Protein AF-A0A2V2DI19-F1 (afdb_monomer)

Solvent-accessible surface area (backbone atoms only — not comparabl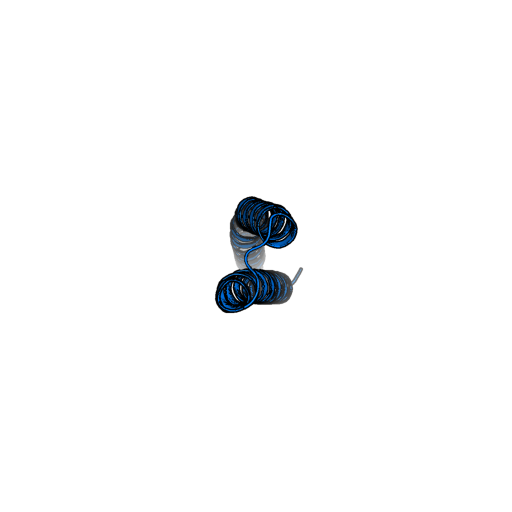e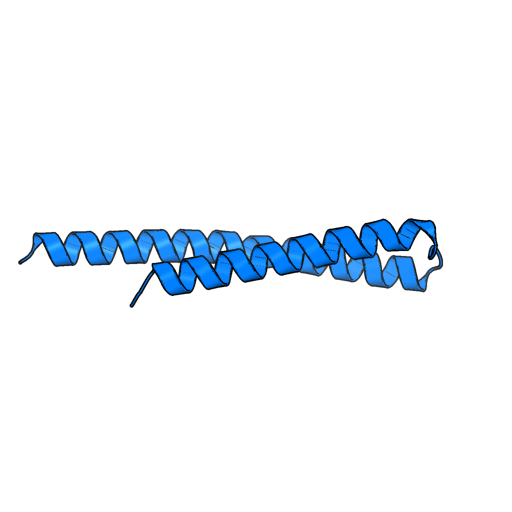 to full-atom values): 4181 Å² total; per-residue (Å²): 130,67,41,66,57,58,50,48,53,46,52,52,50,51,50,51,49,53,47,53,57,50,54,56,59,58,42,52,80,83,43,79,52,73,66,45,52,55,49,51,53,52,50,51,50,50,51,58,57,47,49,55,54,45,55,50,48,54,51,48,33,53,51,48,53,51,51,53,50,56,57,62,74,76,111

Secondary structure (DSSP, 8-state):
--HHHHHHHHHHHHHHHHHHHHHHHHHTTT--SHHHHHHHHHHHHHHHHHHHHHHHHHHHHHHHHHHHHHHHH--

Foldseek 3Di:
DDLVVLLVVLVVLLVVLVVLLVVLVVCCVPDPDPVSVVVNVVSVVVSVVSVVVSVVSVVVSVVVVVVVVVVVVVD

Structure (mmCIF, N/CA/C/O backbone):
data_AF-A0A2V2DI19-F1
#
_entry.id   AF-A0A2V2DI19-F1
#
loop_
_atom_site.group_PDB
_atom_site.id
_atom_site.type_symbol
_atom_site.label_atom_id
_atom_site.label_alt_id
_atom_site.label_comp_id
_atom_site.label_asym_id
_atom_site.label_entity_id
_atom_site.label_seq_id
_atom_site.pdbx_PDB_ins_code
_atom_site.Cartn_x
_atom_site.Cartn_y
_atom_site.Cartn_z
_atom_site.occupancy
_atom_site.B_iso_or_equiv
_atom_site.auth_seq_id
_atom_site.auth_comp_id
_atom_site.auth_asym_id
_atom_site.auth_atom_id
_atom_site.pdbx_PDB_model_num
ATOM 1 N N . MET A 1 1 ? -17.228 9.510 16.240 1.00 54.62 1 MET A N 1
ATOM 2 C CA . MET A 1 1 ? -16.345 9.737 15.071 1.00 54.62 1 MET A CA 1
ATOM 3 C C . MET A 1 1 ? -16.205 8.360 14.464 1.00 54.62 1 MET A C 1
ATOM 5 O O . MET A 1 1 ? -15.679 7.505 15.147 1.00 54.62 1 MET A O 1
ATOM 9 N N . ASN A 1 2 ? -16.824 8.076 13.317 1.00 69.00 2 ASN A N 1
ATOM 10 C CA . ASN A 1 2 ? -17.133 6.687 12.968 1.00 69.00 2 ASN A CA 1
ATOM 11 C C . ASN A 1 2 ? -15.865 5.921 12.543 1.00 69.00 2 ASN A C 1
ATOM 13 O O . ASN A 1 2 ? -15.388 6.090 11.420 1.00 69.00 2 ASN A O 1
ATOM 17 N N . SER A 1 3 ? -15.325 5.084 13.433 1.00 81.69 3 SER A N 1
ATOM 18 C CA . SER A 1 3 ? -14.132 4.262 13.183 1.00 81.69 3 SER A CA 1
ATOM 19 C C . SER A 1 3 ? -14.270 3.371 11.943 1.00 81.69 3 SER A C 1
ATOM 21 O O . SER A 1 3 ? -13.267 3.029 11.316 1.00 81.69 3 SER A O 1
ATOM 23 N N . SER A 1 4 ? -15.502 3.043 11.534 1.00 84.38 4 SER A N 1
ATOM 24 C CA . SER A 1 4 ? -15.771 2.290 10.305 1.00 84.38 4 SER A CA 1
ATOM 25 C C . SER A 1 4 ? -15.424 3.061 9.027 1.00 84.38 4 SER A C 1
ATOM 27 O O . SER A 1 4 ? -14.907 2.454 8.089 1.00 84.38 4 SER A O 1
ATOM 29 N N . LEU A 1 5 ? -15.632 4.385 8.994 1.00 87.69 5 LEU A N 1
ATOM 30 C CA . LEU A 1 5 ? -15.253 5.219 7.847 1.00 87.69 5 LEU A CA 1
ATOM 31 C C . LEU A 1 5 ? -13.732 5.271 7.727 1.00 87.69 5 LEU A C 1
ATOM 33 O O . LEU A 1 5 ? -13.186 4.923 6.688 1.00 87.69 5 LEU A O 1
ATOM 37 N N . MET A 1 6 ? -13.045 5.553 8.836 1.00 88.75 6 MET A N 1
ATOM 38 C CA . MET A 1 6 ? -11.582 5.575 8.865 1.00 88.75 6 MET A CA 1
ATOM 39 C C . MET A 1 6 ? -10.982 4.216 8.471 1.00 88.75 6 MET A C 1
ATOM 41 O O . MET A 1 6 ? -10.007 4.155 7.728 1.00 88.75 6 MET A O 1
ATOM 45 N N . ARG A 1 7 ? -11.590 3.108 8.915 1.00 92.69 7 ARG A N 1
ATOM 46 C CA . ARG A 1 7 ? -11.184 1.752 8.519 1.00 92.69 7 ARG A CA 1
ATOM 47 C C . ARG A 1 7 ? -11.377 1.508 7.023 1.00 92.69 7 ARG A C 1
ATOM 49 O O . ARG A 1 7 ? -10.511 0.888 6.413 1.00 92.69 7 ARG A O 1
ATOM 56 N N . THR A 1 8 ? -12.479 1.985 6.452 1.00 94.81 8 THR A N 1
ATOM 57 C CA . THR A 1 8 ? -12.744 1.885 5.009 1.00 94.81 8 THR A CA 1
ATOM 58 C C . THR A 1 8 ? -11.684 2.649 4.218 1.00 94.81 8 THR A C 1
ATOM 60 O O . THR A 1 8 ? -11.060 2.067 3.333 1.00 94.81 8 THR A O 1
ATOM 63 N N . ASP A 1 9 ? -11.384 3.886 4.615 1.00 94.06 9 ASP A N 1
ATOM 64 C CA . ASP A 1 9 ? -10.387 4.728 3.945 1.00 94.06 9 ASP A CA 1
ATOM 65 C C . ASP A 1 9 ? -8.987 4.091 3.979 1.00 94.06 9 ASP A C 1
ATOM 67 O O . ASP A 1 9 ? -8.287 4.041 2.966 1.00 94.06 9 ASP A O 1
ATOM 71 N N . ILE A 1 10 ? -8.585 3.526 5.125 1.00 95.31 10 ILE A N 1
ATOM 72 C CA . ILE A 1 10 ? -7.299 2.822 5.265 1.00 95.31 10 ILE A CA 1
ATOM 73 C C . ILE A 1 10 ? -7.238 1.596 4.344 1.00 95.31 10 ILE A C 1
ATOM 75 O O . ILE A 1 10 ? -6.209 1.348 3.712 1.00 95.31 10 ILE A O 1
ATOM 79 N N . GLN A 1 11 ? -8.330 0.835 4.239 1.00 95.69 11 GLN A N 1
ATOM 80 C CA . GLN A 1 11 ? -8.400 -0.337 3.366 1.00 95.69 11 GLN A CA 1
ATOM 81 C C . GLN A 1 11 ? -8.355 0.042 1.882 1.00 95.69 11 GLN A C 1
ATOM 83 O O . GLN A 1 11 ? -7.721 -0.654 1.087 1.00 95.69 11 GLN A O 1
ATOM 88 N N . GLU A 1 12 ? -9.022 1.123 1.481 1.00 97.19 12 GLU A N 1
ATOM 89 C CA . GLU A 1 12 ? -8.965 1.630 0.107 1.00 97.19 12 GLU A CA 1
ATOM 90 C C . GLU A 1 12 ? -7.575 2.156 -0.251 1.00 97.19 12 GLU A C 1
ATOM 92 O O . GLU A 1 12 ? -7.056 1.864 -1.337 1.00 97.19 12 GLU A O 1
ATOM 97 N N . PHE A 1 13 ? -6.931 2.852 0.685 1.00 96.69 13 PHE A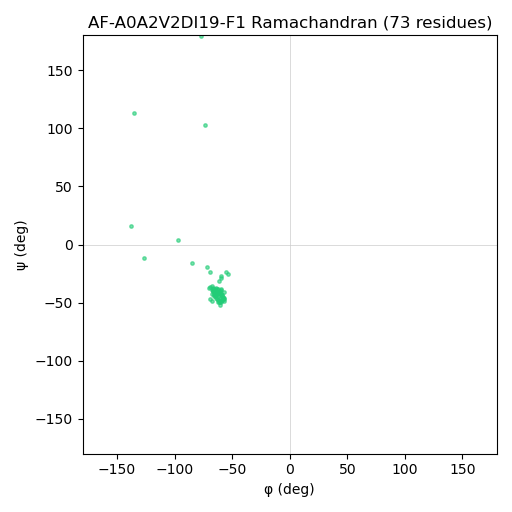 N 1
ATOM 98 C CA . PHE A 1 13 ? -5.550 3.289 0.548 1.00 96.69 13 PHE A CA 1
ATOM 99 C C . PHE A 1 13 ? -4.599 2.094 0.390 1.00 96.69 13 PHE A C 1
ATOM 101 O O . PHE A 1 13 ? -3.835 2.036 -0.576 1.00 96.69 13 PHE A O 1
ATOM 108 N N . GLU A 1 14 ? -4.698 1.084 1.261 1.00 97.00 14 GLU A N 1
ATOM 109 C CA . GLU A 1 14 ? -3.888 -0.134 1.173 1.00 97.00 14 GLU A CA 1
ATOM 110 C C . GLU A 1 14 ? -4.083 -0.855 -0.170 1.00 97.00 14 GLU A C 1
ATOM 112 O O . GLU A 1 14 ? -3.106 -1.249 -0.817 1.00 97.00 14 GLU A O 1
ATOM 117 N N . LYS A 1 15 ? -5.334 -1.006 -0.626 1.00 97.81 15 LYS A N 1
ATOM 118 C CA . LYS A 1 15 ? -5.647 -1.600 -1.937 1.00 97.81 15 LYS A CA 1
ATOM 119 C C . LYS A 1 15 ? -4.992 -0.824 -3.075 1.00 97.81 15 LYS A C 1
ATOM 121 O O . LYS A 1 15 ? -4.428 -1.437 -3.982 1.00 97.81 15 LYS A O 1
ATOM 126 N N . SER A 1 16 ? -5.044 0.504 -3.023 1.00 97.88 16 SER A N 1
ATOM 127 C CA . SER A 1 16 ? -4.472 1.378 -4.050 1.00 97.88 16 SER A CA 1
ATOM 128 C C . SER A 1 16 ? -2.951 1.259 -4.115 1.00 97.88 16 SER A C 1
ATOM 130 O O . SER A 1 16 ? -2.396 1.088 -5.201 1.00 97.88 16 SER A O 1
ATOM 132 N N . VAL A 1 17 ? -2.279 1.245 -2.960 1.00 97.31 17 VAL A N 1
ATOM 133 C CA . VAL A 1 17 ? -0.822 1.054 -2.868 1.00 97.31 17 VAL A CA 1
ATOM 134 C C . VAL A 1 17 ? -0.420 -0.324 -3.395 1.00 97.31 17 VAL A C 1
ATOM 136 O O . VAL A 1 17 ? 0.468 -0.421 -4.241 1.00 97.31 17 VAL A O 1
ATOM 139 N N . LYS A 1 18 ? -1.114 -1.392 -2.978 1.00 97.25 18 LYS A N 1
ATOM 140 C CA . LYS A 1 18 ? -0.856 -2.755 -3.477 1.00 97.25 18 LYS A CA 1
ATOM 141 C C . LYS A 1 18 ? -1.044 -2.856 -4.988 1.00 97.25 18 LYS A C 1
ATOM 143 O O . LYS A 1 18 ? -0.225 -3.479 -5.665 1.00 97.25 18 LYS A O 1
ATOM 148 N N . LYS A 1 19 ? -2.100 -2.234 -5.522 1.00 97.88 19 LYS A N 1
ATOM 149 C CA . LYS A 1 19 ? -2.354 -2.186 -6.965 1.00 97.88 19 LYS A CA 1
ATOM 150 C C . LYS A 1 19 ? -1.211 -1.479 -7.688 1.00 97.88 19 LYS A C 1
ATOM 152 O O . LYS A 1 19 ? -0.675 -2.048 -8.630 1.00 97.88 19 LYS A O 1
ATOM 157 N N . LEU A 1 20 ? -0.793 -0.302 -7.222 1.00 96.50 20 LEU A N 1
ATOM 158 C CA . LEU A 1 20 ? 0.323 0.439 -7.812 1.00 96.50 20 LEU A CA 1
ATOM 159 C C . LEU A 1 20 ? 1.613 -0.396 -7.837 1.00 96.50 20 LEU A C 1
ATOM 161 O O . LEU A 1 20 ? 2.239 -0.517 -8.888 1.00 96.50 20 LEU A O 1
ATOM 165 N N . SER A 1 21 ? 1.976 -1.025 -6.714 1.00 96.31 21 SER A N 1
ATOM 166 C CA . SER A 1 21 ? 3.161 -1.889 -6.628 1.00 96.31 21 SER A CA 1
ATOM 167 C C . SER A 1 21 ? 3.078 -3.104 -7.558 1.00 96.31 21 SER A C 1
ATOM 169 O O . SER A 1 21 ? 4.080 -3.496 -8.159 1.00 96.31 21 SER A O 1
ATOM 171 N N . SER A 1 22 ? 1.894 -3.705 -7.704 1.00 97.06 22 SER A N 1
ATOM 172 C CA . SER A 1 22 ? 1.690 -4.841 -8.607 1.00 97.06 22 SER A CA 1
ATOM 173 C C . SER A 1 22 ? 1.798 -4.428 -10.074 1.00 97.06 22 SER A C 1
ATOM 175 O O . SER A 1 22 ? 2.509 -5.079 -10.836 1.00 97.06 22 SER A O 1
ATOM 177 N N . GLU A 1 23 ? 1.143 -3.335 -10.467 1.00 96.38 23 GLU A N 1
ATOM 178 C CA . GLU A 1 23 ? 1.136 -2.873 -11.857 1.00 96.38 23 GLU A CA 1
ATOM 179 C C . GLU A 1 23 ? 2.519 -2.396 -12.313 1.00 96.38 23 GLU A C 1
ATOM 181 O O . GLU A 1 23 ? 2.942 -2.759 -13.411 1.00 96.38 23 GLU A O 1
ATOM 186 N N . ILE A 1 24 ? 3.287 -1.689 -11.468 1.00 95.50 24 ILE A N 1
ATOM 187 C CA . ILE A 1 24 ? 4.669 -1.342 -11.838 1.00 95.50 24 ILE A CA 1
ATOM 188 C C . ILE A 1 24 ? 5.545 -2.593 -11.973 1.00 95.50 24 ILE A C 1
ATOM 190 O O . ILE A 1 24 ? 6.340 -2.690 -12.901 1.00 95.50 24 ILE A O 1
ATOM 194 N N . SER A 1 25 ? 5.353 -3.594 -11.109 1.00 94.81 25 SER A N 1
ATOM 195 C CA . SER A 1 25 ? 6.109 -4.847 -11.199 1.00 94.81 25 SER A CA 1
ATOM 196 C C . SER A 1 25 ? 5.800 -5.593 -12.498 1.00 94.81 25 SER A C 1
ATOM 198 O O . SER A 1 25 ? 6.705 -6.156 -13.107 1.00 94.81 25 SER A O 1
ATOM 200 N N . LYS A 1 26 ? 4.547 -5.567 -12.972 1.00 96.06 26 LYS A N 1
ATOM 201 C CA . LYS A 1 26 ? 4.171 -6.132 -14.280 1.00 96.06 26 LYS A CA 1
ATOM 202 C C . LYS A 1 26 ? 4.794 -5.357 -15.439 1.00 96.06 26 LYS A C 1
ATOM 204 O O . LYS A 1 26 ? 5.211 -5.979 -16.416 1.00 96.06 26 LYS A O 1
ATOM 209 N N . ALA A 1 27 ? 4.893 -4.032 -15.327 1.00 94.88 27 ALA A N 1
ATOM 210 C CA . ALA A 1 27 ? 5.507 -3.191 -16.353 1.00 94.88 27 ALA A CA 1
ATOM 211 C C . ALA A 1 27 ? 6.976 -3.563 -16.624 1.00 94.88 27 ALA A C 1
ATOM 213 O O . ALA A 1 27 ? 7.415 -3.433 -17.765 1.00 94.88 27 ALA A O 1
ATOM 214 N N . SER A 1 28 ? 7.688 -4.139 -15.643 1.00 93.69 28 SER A N 1
ATOM 215 C CA . SER A 1 28 ? 9.055 -4.664 -15.826 1.00 93.69 28 SER A CA 1
ATOM 216 C C . SER A 1 28 ? 9.205 -5.653 -16.985 1.00 93.69 28 SER A C 1
ATOM 218 O O . SER A 1 28 ? 10.289 -5.800 -17.536 1.00 93.69 28 SER A O 1
ATOM 220 N N . SER A 1 29 ? 8.124 -6.336 -17.374 1.00 93.69 29 SER A N 1
ATOM 221 C CA . SER A 1 29 ? 8.146 -7.309 -18.472 1.00 93.69 29 SER A CA 1
ATOM 222 C C . SER A 1 29 ? 8.338 -6.673 -19.852 1.00 93.69 29 SER A C 1
ATOM 224 O O . SER A 1 29 ? 8.799 -7.345 -20.772 1.00 93.69 29 SER A O 1
ATOM 226 N N . ILE A 1 30 ? 7.993 -5.390 -19.997 1.00 95.44 30 ILE A N 1
ATOM 227 C CA . ILE A 1 30 ? 8.039 -4.648 -21.266 1.00 95.44 30 ILE A CA 1
ATOM 228 C C . ILE A 1 30 ? 8.849 -3.349 -21.172 1.00 95.44 30 ILE A C 1
ATOM 230 O O . ILE A 1 30 ? 9.153 -2.747 -22.200 1.00 95.44 30 ILE A O 1
ATOM 234 N N . TRP A 1 31 ? 9.201 -2.909 -19.960 1.00 96.31 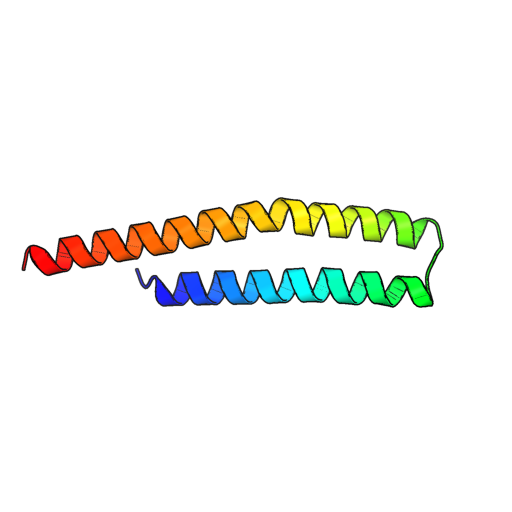31 TRP A N 1
ATOM 235 C CA . TRP A 1 31 ? 9.922 -1.668 -19.701 1.00 96.31 31 TRP A CA 1
ATOM 236 C C . TRP A 1 31 ? 11.038 -1.899 -18.674 1.00 96.31 31 TRP A C 1
ATOM 238 O O . TRP A 1 31 ? 10.769 -2.209 -17.519 1.00 96.31 31 TRP A O 1
ATOM 248 N N . THR A 1 32 ? 12.297 -1.778 -19.105 1.00 92.62 32 THR A N 1
ATOM 249 C CA . THR A 1 32 ? 13.488 -2.154 -18.310 1.00 92.62 32 THR A CA 1
ATOM 250 C C . THR A 1 32 ? 14.642 -1.152 -18.407 1.00 92.62 32 THR A C 1
ATOM 252 O O . THR A 1 32 ? 15.778 -1.469 -18.060 1.00 92.62 32 THR A O 1
ATOM 255 N N . ASP A 1 33 ? 14.377 0.065 -18.885 1.00 96.94 33 ASP A N 1
ATOM 256 C CA . ASP A 1 33 ? 15.399 1.109 -18.967 1.00 96.94 33 ASP A CA 1
ATOM 257 C C . ASP A 1 33 ? 15.686 1.763 -17.598 1.00 96.94 33 ASP A C 1
ATOM 259 O O . ASP A 1 33 ? 15.087 1.440 -16.567 1.00 96.94 33 ASP A O 1
ATOM 263 N N . SER A 1 34 ? 16.621 2.715 -17.575 1.00 96.19 34 SER A N 1
ATOM 264 C CA . SER A 1 34 ? 16.971 3.439 -16.349 1.00 96.19 34 SER A CA 1
ATOM 265 C C . SER A 1 34 ? 15.793 4.230 -15.766 1.00 96.19 34 SER A C 1
ATOM 267 O O . SER A 1 34 ? 15.680 4.335 -14.549 1.00 96.19 34 SER A O 1
ATOM 269 N N . LYS A 1 35 ? 14.874 4.731 -16.603 1.00 96.31 35 LYS A N 1
ATOM 270 C CA . LYS A 1 35 ? 13.691 5.471 -16.139 1.00 96.31 35 LYS A CA 1
ATOM 271 C C . LYS A 1 35 ? 12.701 4.547 -15.440 1.00 96.31 35 LYS A C 1
ATOM 273 O O . LYS A 1 35 ? 12.104 4.951 -14.444 1.00 96.31 35 LYS A O 1
ATOM 278 N N . TYR A 1 36 ? 12.546 3.316 -15.932 1.00 96.88 36 T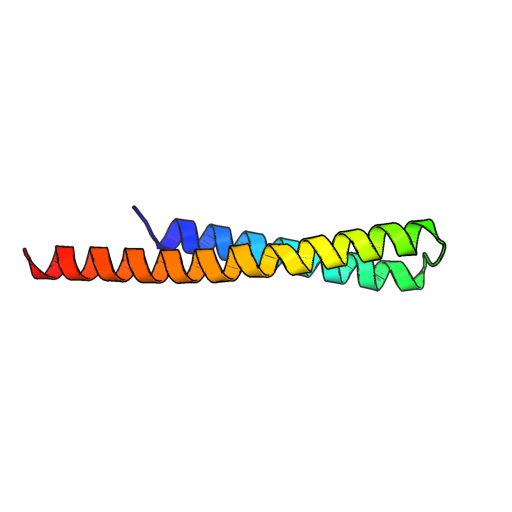YR A N 1
ATOM 279 C CA . TYR A 1 36 ? 11.796 2.285 -15.222 1.00 96.88 36 TYR A CA 1
ATOM 280 C C . TYR A 1 36 ? 12.405 2.036 -13.840 1.00 96.88 36 TYR A C 1
ATOM 282 O O . TYR A 1 36 ? 11.679 2.036 -12.849 1.00 96.88 36 TYR A O 1
ATOM 290 N N . SER A 1 37 ? 13.730 1.869 -13.764 1.00 96.12 37 SER A N 1
ATOM 291 C CA . SER A 1 37 ? 14.427 1.627 -12.495 1.00 96.12 37 SER A CA 1
ATOM 292 C C . SER A 1 37 ? 14.189 2.753 -11.481 1.00 96.12 37 SER A C 1
ATOM 294 O O . SER A 1 37 ? 13.851 2.477 -10.328 1.00 96.12 37 SER A O 1
ATOM 296 N N . ASP A 1 38 ? 14.298 4.013 -11.909 1.00 97.38 38 ASP A N 1
ATOM 297 C CA . ASP A 1 38 ? 14.074 5.184 -11.050 1.00 97.38 38 ASP A CA 1
ATOM 298 C C . ASP A 1 38 ? 12.620 5.270 -10.554 1.00 97.38 38 ASP A C 1
ATOM 300 O O . ASP A 1 38 ? 12.352 5.518 -9.371 1.00 97.38 38 ASP A O 1
ATOM 304 N N . LEU A 1 39 ? 11.657 5.024 -11.448 1.00 96.50 39 LEU A N 1
ATOM 305 C CA . LEU A 1 39 ? 10.238 5.011 -11.098 1.00 96.50 39 LEU A CA 1
ATOM 306 C C . LEU A 1 39 ? 9.904 3.856 -10.149 1.00 96.50 39 LEU A C 1
ATOM 308 O O . LEU A 1 39 ? 9.181 4.047 -9.170 1.00 96.50 39 LEU A O 1
ATOM 312 N N . PHE A 1 40 ? 10.429 2.664 -10.419 1.00 96.25 40 PHE A N 1
ATOM 313 C CA . PHE A 1 40 ? 10.218 1.487 -9.588 1.00 96.25 40 PHE A CA 1
ATOM 314 C C . PHE A 1 40 ? 10.753 1.713 -8.173 1.00 96.25 40 PHE A C 1
ATOM 316 O O . PHE A 1 40 ? 10.027 1.470 -7.210 1.00 96.25 40 PHE A O 1
ATOM 323 N N . ALA A 1 41 ? 11.965 2.261 -8.039 1.00 96.88 41 ALA A N 1
ATOM 324 C CA . ALA A 1 41 ? 12.534 2.633 -6.745 1.00 96.88 41 ALA A CA 1
ATOM 325 C C . ALA A 1 41 ? 11.654 3.657 -6.004 1.00 96.88 41 ALA A C 1
ATOM 327 O O . ALA A 1 41 ? 11.366 3.492 -4.818 1.00 96.88 41 ALA A O 1
ATOM 328 N N . SER A 1 42 ? 11.146 4.669 -6.715 1.00 97.50 42 SER A N 1
ATOM 329 C CA . SER A 1 42 ? 10.229 5.665 -6.144 1.00 97.50 42 SER A CA 1
ATOM 330 C C . SER A 1 42 ? 8.925 5.031 -5.642 1.00 97.50 42 SER A C 1
ATOM 332 O O . SER A 1 42 ? 8.451 5.349 -4.552 1.00 97.50 42 SER A O 1
ATOM 334 N N . ILE A 1 43 ? 8.352 4.089 -6.396 1.00 96.81 43 ILE A N 1
ATOM 335 C CA . ILE A 1 43 ? 7.134 3.371 -5.994 1.00 96.81 43 ILE A CA 1
ATOM 336 C C . ILE A 1 43 ? 7.399 2.435 -4.810 1.00 96.81 43 ILE A C 1
ATOM 338 O O . ILE A 1 43 ? 6.548 2.319 -3.926 1.00 96.81 43 ILE A O 1
ATOM 342 N N . GLN A 1 44 ? 8.566 1.789 -4.751 1.00 96.06 44 GLN A N 1
ATOM 343 C CA . GLN A 1 44 ? 8.960 0.992 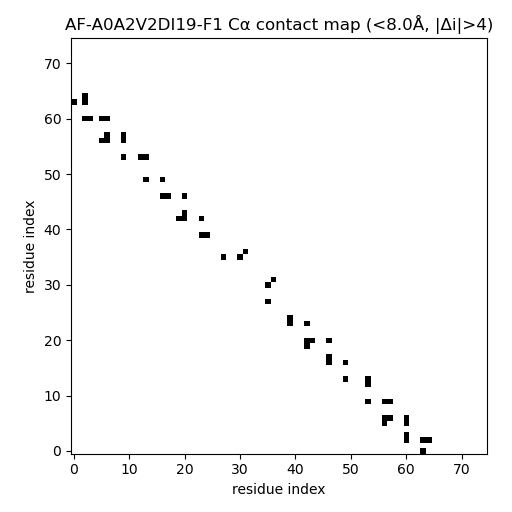-3.589 1.00 96.06 44 GLN A CA 1
ATOM 344 C C . GLN A 1 44 ? 9.052 1.848 -2.324 1.00 96.06 44 GLN A C 1
ATOM 346 O O . GLN A 1 44 ? 8.579 1.421 -1.269 1.00 96.06 44 GLN A O 1
ATOM 351 N N . GLU A 1 45 ? 9.590 3.062 -2.429 1.00 97.19 45 GLU A N 1
ATOM 352 C CA . GLU A 1 45 ? 9.657 3.987 -1.299 1.00 97.19 45 GLU A CA 1
ATOM 353 C C . GLU A 1 45 ? 8.265 4.467 -0.866 1.00 97.19 45 GLU A C 1
ATOM 355 O O . GLU A 1 45 ? 7.947 4.447 0.325 1.00 97.19 45 GLU A O 1
ATOM 360 N N . ILE A 1 46 ? 7.381 4.789 -1.818 1.00 96.69 46 ILE A N 1
ATOM 361 C CA . ILE A 1 46 ? 5.973 5.104 -1.524 1.00 96.69 46 ILE A CA 1
ATOM 362 C C . ILE A 1 46 ? 5.305 3.937 -0.793 1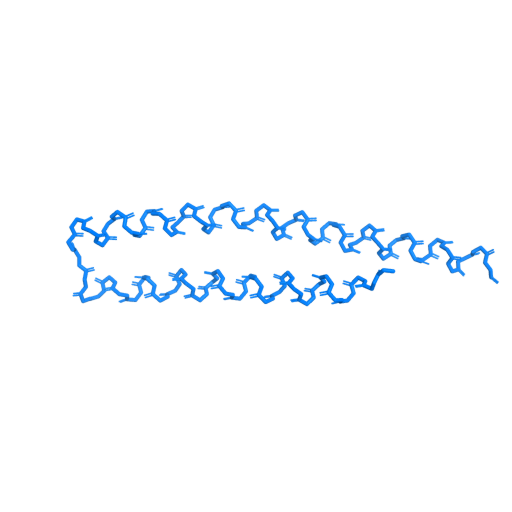.00 96.69 46 ILE A C 1
ATOM 364 O O . ILE A 1 46 ? 4.644 4.148 0.225 1.00 96.69 46 ILE A O 1
ATOM 368 N N . ALA A 1 47 ? 5.489 2.701 -1.262 1.00 95.94 47 ALA A N 1
ATOM 369 C CA . ALA A 1 47 ? 4.937 1.518 -0.609 1.00 95.94 47 ALA A CA 1
ATOM 370 C C . ALA A 1 47 ? 5.511 1.324 0.804 1.00 95.94 47 ALA A C 1
ATOM 372 O O . ALA A 1 47 ? 4.772 0.971 1.725 1.00 95.94 47 ALA A O 1
ATOM 373 N N . ARG A 1 48 ? 6.809 1.599 1.000 1.00 96.25 48 ARG A N 1
ATOM 374 C CA . ARG A 1 48 ? 7.472 1.533 2.307 1.00 96.25 48 ARG A CA 1
ATOM 375 C C . ARG A 1 48 ? 6.837 2.509 3.295 1.00 96.25 48 ARG A C 1
ATOM 377 O O . ARG A 1 48 ? 6.446 2.064 4.369 1.00 96.25 48 ARG A O 1
ATOM 384 N N . ILE A 1 49 ? 6.711 3.782 2.918 1.00 96.56 49 ILE A N 1
ATOM 385 C CA . ILE A 1 49 ? 6.132 4.848 3.753 1.00 96.56 49 ILE A CA 1
ATOM 386 C C . ILE A 1 49 ? 4.637 4.600 3.998 1.00 96.56 49 ILE A C 1
ATOM 388 O O . ILE A 1 49 ? 4.137 4.793 5.104 1.00 96.56 49 ILE A O 1
ATOM 392 N N . SER A 1 50 ? 3.916 4.102 2.992 1.00 96.69 50 SER A N 1
ATOM 393 C CA . SER A 1 50 ? 2.483 3.801 3.102 1.00 96.69 50 SER A CA 1
ATOM 394 C C . SER A 1 50 ? 2.172 2.765 4.185 1.00 96.69 50 SER A C 1
ATOM 396 O O . SER A 1 50 ? 1.101 2.821 4.787 1.00 96.69 50 SER A O 1
ATOM 398 N N . ARG A 1 51 ? 3.100 1.841 4.482 1.00 95.50 51 ARG A N 1
ATOM 399 C CA . ARG A 1 51 ? 2.927 0.880 5.587 1.00 95.50 51 ARG A CA 1
ATOM 400 C C . ARG A 1 51 ? 2.771 1.571 6.935 1.00 95.50 51 ARG A C 1
ATOM 402 O O . ARG A 1 51 ? 1.950 1.124 7.731 1.00 95.50 51 ARG A O 1
ATOM 409 N N . ASP A 1 52 ? 3.502 2.654 7.177 1.00 96.12 52 ASP A N 1
ATOM 410 C CA . ASP A 1 52 ? 3.408 3.382 8.443 1.00 96.12 52 ASP A CA 1
ATOM 411 C C . ASP A 1 52 ? 2.023 4.019 8.593 1.00 96.12 52 ASP A C 1
ATOM 413 O O . ASP A 1 52 ? 1.400 3.895 9.646 1.00 96.12 52 ASP A O 1
ATOM 417 N N . VAL A 1 53 ? 1.490 4.608 7.516 1.00 94.44 53 VAL A N 1
ATOM 418 C CA . VAL A 1 53 ? 0.130 5.174 7.484 1.00 94.44 53 VAL A CA 1
ATOM 419 C C . VAL A 1 53 ? -0.921 4.104 7.781 1.00 94.44 53 VAL A C 1
ATOM 421 O O . VAL A 1 53 ? -1.796 4.327 8.614 1.00 94.44 53 VAL A O 1
ATOM 424 N N . ILE A 1 54 ? -0.813 2.929 7.153 1.00 95.12 54 ILE A N 1
ATOM 425 C CA . ILE A 1 54 ? -1.749 1.815 7.365 1.00 95.12 54 ILE A CA 1
ATOM 426 C C . ILE A 1 54 ? -1.704 1.347 8.825 1.00 95.12 54 ILE A C 1
ATOM 428 O O . ILE A 1 54 ? -2.740 1.276 9.483 1.00 95.12 54 ILE A O 1
ATOM 432 N N . VAL A 1 55 ? -0.509 1.097 9.370 1.00 95.44 55 VAL A N 1
ATOM 433 C CA . VAL A 1 55 ? -0.338 0.610 10.750 1.00 95.44 55 VAL A CA 1
ATOM 434 C C . VAL A 1 55 ? -0.818 1.636 11.776 1.00 95.44 55 VAL A C 1
ATOM 436 O O . VAL A 1 55 ? -1.490 1.278 12.747 1.00 95.44 55 VAL A O 1
ATOM 439 N N . ILE A 1 56 ? -0.477 2.914 11.591 1.00 95.44 56 ILE A N 1
ATOM 440 C CA . ILE A 1 56 ? -0.914 3.993 12.485 1.00 95.44 56 ILE A CA 1
ATOM 441 C C . ILE A 1 56 ? -2.431 4.168 12.391 1.00 95.44 56 ILE A C 1
ATOM 443 O O . ILE A 1 56 ? -3.091 4.277 13.424 1.00 95.44 56 ILE A O 1
ATOM 447 N N . GLY A 1 57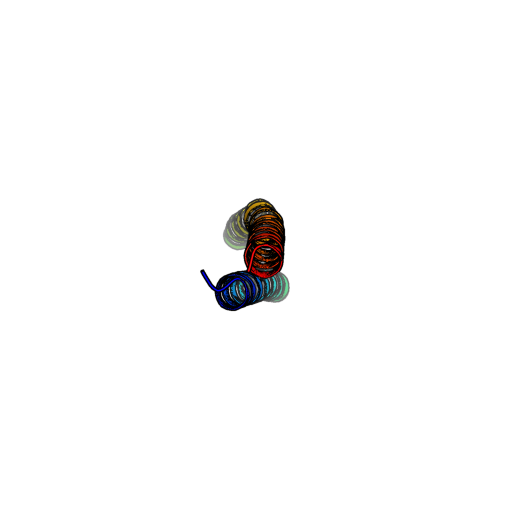 ? -2.991 4.123 11.183 1.00 93.06 57 GLY A N 1
ATOM 448 C CA . GLY A 1 57 ? -4.428 4.197 10.956 1.00 93.06 57 GLY A CA 1
ATOM 449 C C . GLY A 1 57 ? -5.187 3.069 11.658 1.00 93.06 57 GLY A C 1
ATOM 450 O O . GLY A 1 57 ? -6.147 3.326 12.383 1.00 93.06 57 GLY A O 1
ATOM 451 N N . GLU A 1 58 ? -4.733 1.820 11.521 1.00 92.88 58 GLU A N 1
ATOM 452 C CA . GLU A 1 58 ? -5.344 0.671 12.201 1.00 92.88 58 GLU A CA 1
ATOM 453 C C . GLU A 1 58 ? -5.303 0.802 13.727 1.00 92.88 58 GLU A C 1
ATOM 455 O O . GLU A 1 58 ? -6.281 0.480 14.411 1.00 92.88 58 GLU A O 1
ATOM 460 N N . ARG A 1 59 ? -4.178 1.284 14.276 1.00 93.88 59 ARG A N 1
ATOM 461 C CA . ARG A 1 59 ? -4.057 1.584 15.711 1.00 93.88 59 ARG A CA 1
ATOM 462 C C . ARG A 1 59 ? -5.047 2.669 16.124 1.00 93.88 59 ARG A C 1
ATOM 464 O O . ARG A 1 59 ? -5.729 2.494 17.127 1.00 93.88 59 ARG A O 1
ATOM 471 N N . GLY A 1 60 ? -5.179 3.726 15.324 1.00 92.25 60 GLY A N 1
ATOM 472 C CA . GLY A 1 60 ? -6.164 4.785 15.531 1.00 92.25 60 GLY A CA 1
ATOM 473 C C . GLY A 1 60 ? -7.594 4.246 15.576 1.00 92.25 60 GLY A C 1
ATOM 474 O O . GLY A 1 60 ? -8.328 4.558 16.510 1.00 92.25 60 GLY A O 1
ATOM 475 N N . CYS A 1 61 ? -7.974 3.375 14.633 1.00 90.81 61 CYS A N 1
ATOM 476 C CA . CYS A 1 61 ? -9.299 2.744 14.618 1.00 90.81 61 CYS A CA 1
ATOM 477 C C . CYS A 1 61 ? -9.560 1.976 15.917 1.00 90.81 61 CYS A C 1
ATOM 479 O O . CYS A 1 61 ? -10.618 2.133 16.518 1.00 90.81 61 CYS A O 1
ATOM 481 N N . LYS A 1 62 ? -8.580 1.188 16.381 1.00 91.62 62 LYS A N 1
ATOM 482 C CA . LYS A 1 62 ? -8.684 0.439 17.643 1.00 91.62 62 LYS A CA 1
ATOM 483 C C . LYS A 1 62 ? -8.841 1.362 18.851 1.00 91.62 62 LYS A C 1
ATOM 485 O O . LYS A 1 62 ? -9.633 1.062 19.737 1.00 91.62 62 LYS A O 1
ATOM 490 N N . SER A 1 63 ? -8.105 2.471 18.896 1.00 92.69 63 SER A N 1
ATOM 491 C CA . SER A 1 63 ? -8.225 3.450 19.981 1.00 92.69 63 SER A CA 1
ATOM 492 C C . SER A 1 63 ? -9.596 4.128 19.992 1.00 92.69 63 SER A C 1
ATOM 494 O O . SER A 1 63 ? -10.174 4.288 21.062 1.00 92.69 63 SER A O 1
ATOM 496 N N . VAL A 1 64 ? -10.148 4.478 18.826 1.00 90.44 64 VAL A N 1
ATOM 497 C CA . VAL A 1 64 ? -11.508 5.036 18.728 1.00 90.44 64 VAL A CA 1
ATOM 498 C C . VAL A 1 64 ? -12.551 4.014 19.180 1.00 90.44 64 VAL A C 1
ATOM 500 O O . VAL A 1 64 ? -13.383 4.353 20.016 1.00 90.44 64 VAL A O 1
ATOM 503 N N . ASP A 1 65 ? -12.455 2.761 18.724 1.00 90.25 65 ASP A N 1
ATOM 504 C CA . ASP A 1 65 ? -13.359 1.678 19.146 1.00 90.25 65 ASP A CA 1
ATOM 505 C C . ASP A 1 65 ? -13.342 1.492 20.676 1.00 90.25 65 ASP A C 1
ATOM 507 O O . ASP A 1 65 ? -14.381 1.310 21.312 1.00 90.25 65 ASP A O 1
ATOM 511 N N . GLN A 1 66 ? -12.158 1.569 21.295 1.00 90.88 66 GLN A N 1
ATOM 512 C CA . GLN A 1 66 ? -12.012 1.490 22.751 1.00 90.88 66 GLN A CA 1
ATOM 513 C C . GLN A 1 66 ? -12.664 2.675 23.470 1.00 90.88 66 GLN A C 1
ATOM 515 O O . GLN A 1 66 ? -13.328 2.475 24.487 1.00 90.88 66 GLN A O 1
ATOM 520 N N . LEU A 1 67 ? -12.493 3.897 22.959 1.00 90.25 67 LEU A N 1
ATOM 521 C CA . LEU A 1 67 ? -13.117 5.090 23.534 1.00 90.25 67 LEU A CA 1
ATOM 522 C C . LEU A 1 67 ? -14.644 5.030 23.433 1.00 90.25 67 LEU A C 1
ATOM 524 O O . LEU A 1 67 ? -15.326 5.351 24.405 1.00 90.25 67 LEU A O 1
ATOM 528 N N . GLU A 1 68 ? -15.179 4.579 22.296 1.00 88.94 68 GLU A N 1
ATOM 529 C CA . GLU A 1 68 ? -16.621 4.394 22.111 1.00 88.94 68 GLU A CA 1
ATOM 530 C C . GLU A 1 68 ? -17.175 3.322 23.062 1.00 88.94 68 GLU A C 1
ATOM 532 O O . GLU A 1 68 ? -18.209 3.545 23.692 1.00 88.94 68 GLU A O 1
ATOM 537 N N . LYS A 1 69 ? -16.446 2.216 23.274 1.00 88.88 69 LYS A N 1
ATOM 538 C CA . LYS A 1 69 ? -16.811 1.193 24.269 1.00 88.88 69 LYS A CA 1
ATOM 539 C C . LYS A 1 69 ? -16.884 1.771 25.684 1.00 88.88 69 LYS A C 1
ATOM 541 O O . LYS A 1 69 ? -17.894 1.600 26.359 1.00 88.88 69 LYS A O 1
ATOM 546 N N . ILE A 1 70 ? -15.856 2.502 26.117 1.00 90.19 70 ILE A 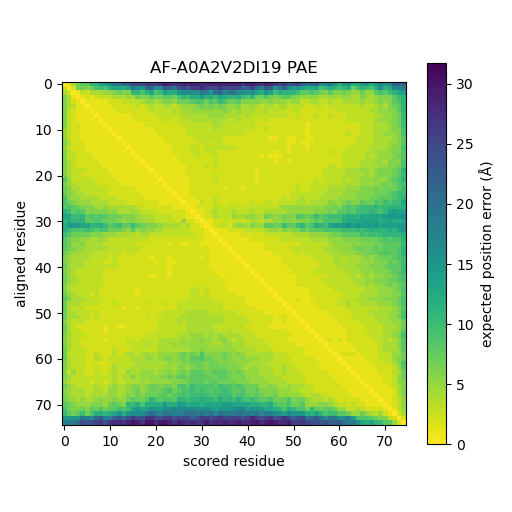N 1
ATOM 547 C CA . ILE A 1 70 ? -15.826 3.134 27.449 1.00 90.19 70 ILE A CA 1
ATOM 548 C C . ILE A 1 70 ? -16.978 4.136 27.609 1.00 90.19 70 ILE A C 1
ATOM 550 O O . ILE A 1 70 ? -17.590 4.208 28.674 1.00 90.19 70 ILE A O 1
ATOM 554 N N . ALA A 1 71 ? -17.287 4.909 26.564 1.00 86.94 71 ALA A N 1
ATOM 555 C CA . ALA A 1 71 ? -18.406 5.845 26.584 1.00 86.94 71 ALA A CA 1
ATOM 556 C C . ALA A 1 71 ? -19.754 5.122 26.734 1.00 86.94 71 ALA A C 1
ATOM 558 O O . ALA A 1 71 ? -20.603 5.585 27.492 1.00 86.94 71 ALA A O 1
ATOM 559 N N . SER A 1 72 ? -19.921 3.976 26.064 1.00 88.00 72 SER A N 1
ATOM 560 C CA . SER A 1 72 ? -21.131 3.149 26.155 1.00 88.00 72 SER A CA 1
ATOM 561 C C . SER A 1 72 ? -21.297 2.405 27.484 1.00 88.00 72 SER A C 1
ATOM 563 O O . SER A 1 72 ? -22.400 1.995 27.800 1.00 88.00 72 SER A O 1
ATOM 565 N N . GLU A 1 73 ? -20.227 2.229 28.266 1.00 86.31 73 GLU A N 1
ATOM 566 C CA . GLU A 1 73 ? -20.276 1.588 29.592 1.00 86.31 73 GLU A CA 1
ATOM 567 C C . GLU A 1 73 ? -20.642 2.571 30.723 1.00 86.31 73 GLU A C 1
ATOM 569 O O . GLU A 1 73 ? -20.964 2.145 31.831 1.00 86.31 73 GLU A O 1
ATOM 574 N N . LYS A 1 74 ? -20.557 3.888 30.476 1.00 64.19 74 LYS A N 1
ATOM 575 C CA . LYS A 1 74 ? -20.853 4.951 31.458 1.00 64.19 74 LYS A CA 1
ATOM 576 C C . LYS A 1 74 ? -22.270 5.541 31.353 1.00 64.19 74 LYS A C 1
ATOM 578 O O . LYS A 1 74 ? -22.573 6.474 32.098 1.00 64.19 74 LYS A O 1
ATOM 583 N N . TYR A 1 75 ? -23.104 5.003 30.468 1.00 48.56 75 TYR A N 1
ATOM 584 C CA . TYR A 1 75 ? -24.530 5.306 30.297 1.00 48.56 75 TYR A CA 1
ATOM 585 C C . TYR A 1 75 ? -25.324 4.003 30.202 1.00 48.56 75 TYR A C 1
ATOM 587 O O . TYR A 1 75 ? -26.543 4.058 30.470 1.00 48.56 75 TYR A O 1
#

pLDDT: mean 92.26, std 8.78, range [48.56, 97.88]

Mean predicted aligned error: 4.77 Å

Radius of gyration: 17.97 Å; Cα contacts (8 Å, |Δi|>4): 29; chains: 1; bounding box: 42×17×53 Å

Nearest PDB structures (foldseek):
  5ofa-assembly1_A  TM=8.089E-01  e=3.803E+00  Homo sapiens

Sequence (75 aa):
MNSSLMRTDIQEFEKSVKKLSSEISKASSIWTDSKYSDLFASIQEIARISRDVIVIGERGCKSVDQLEKIASEKY